Protein AF-A0A1B2DJE3-F1 (afdb_monomer_lite)

Organism: NCBI:txid1870819

Radius of gyration: 16.48 Å; chains: 1; bounding box: 41×46×36 Å

Secondary structure (DSSP, 8-state):
-----------TT------SSPPTT--HHHHHHHHHHHHHHHHHHHTT-PPPHHHHHHHHHHHHSPPSSHHHHHHHHHHHHHHHHHHHHHHHHHHT-HHHHHHHHHHHHHHHHHHHHHTT--

Foldseek 3Di:
DDDPPPPPPPDLQDQQDQDPDFFPFDDPVLLRLLSVLLRVLVNCVSVVHDDDPVNVVSNVVSLPPDDPGPLSVVLSVLVVVLVVLSNVLNVCVVVVVVVVNVVSNVVNVVSSVVNCVSSVND

Sequence (122 aa):
MLLISLVACTSENEKYIPARKTPNGFHKEFYTNTIEILNLIDAKMRVETAYTQEERKDILAYFIKPSESDEELLFKADFSSLDGIAQKYFEKLSENDKAEMERLKDMYDDSLEEVLKDLNLT

Structure (mmCIF, N/CA/C/O backbone):
data_AF-A0A1B2DJE3-F1
#
_entry.id   AF-A0A1B2DJE3-F1
#
loop_
_atom_site.group_PDB
_atom_site.id
_atom_site.type_symbol
_atom_site.label_atom_id
_atom_site.label_alt_id
_atom_site.label_comp_id
_atom_site.label_asym_id
_atom_site.label_entity_id
_atom_site.label_seq_id
_atom_site.pdbx_PDB_ins_code
_atom_site.Cartn_x
_atom_site.Cartn_y
_atom_site.Cartn_z
_atom_site.occupancy
_atom_site.B_iso_or_equiv
_atom_site.auth_seq_id
_atom_site.auth_comp_id
_atom_site.auth_asym_id
_atom_site.auth_atom_id
_atom_site.pdbx_PDB_model_num
ATOM 1 N N . MET A 1 1 ? -26.317 -40.360 6.331 1.00 37.88 1 MET A N 1
ATOM 2 C CA . MET A 1 1 ? -26.484 -38.921 6.056 1.00 37.88 1 MET A CA 1
ATOM 3 C C . MET A 1 1 ? -25.134 -38.271 6.321 1.00 37.88 1 MET A C 1
ATOM 5 O O . MET A 1 1 ? -24.765 -38.122 7.476 1.00 37.88 1 MET A O 1
ATOM 9 N N . LEU A 1 2 ? -24.331 -38.072 5.271 1.00 32.81 2 LEU A N 1
ATOM 10 C CA . LEU A 1 2 ? -23.000 -37.470 5.384 1.00 32.81 2 LEU A CA 1
ATOM 11 C C . LEU A 1 2 ? -23.171 -35.948 5.455 1.00 32.81 2 LEU A C 1
ATOM 13 O O . LEU A 1 2 ? -23.645 -35.339 4.499 1.00 32.81 2 LEU A O 1
ATOM 17 N N . LEU A 1 3 ? -22.803 -35.357 6.588 1.00 37.06 3 LEU A N 1
ATOM 18 C CA . LEU A 1 3 ? -22.595 -33.920 6.727 1.00 37.06 3 LEU A CA 1
ATOM 19 C C . LEU A 1 3 ? -21.243 -33.590 6.095 1.00 37.06 3 LEU A C 1
ATOM 21 O O . LEU A 1 3 ? -20.195 -33.867 6.674 1.00 37.06 3 LEU A O 1
ATOM 25 N N . ILE A 1 4 ? -21.270 -33.027 4.890 1.00 39.47 4 ILE A N 1
ATOM 26 C CA . ILE A 1 4 ? -20.114 -32.319 4.346 1.00 39.47 4 ILE A CA 1
ATOM 27 C C . ILE A 1 4 ? -20.102 -30.964 5.052 1.00 39.47 4 ILE A C 1
ATOM 29 O O . ILE A 1 4 ? -20.760 -30.021 4.619 1.00 39.47 4 ILE A O 1
ATOM 33 N N . SER A 1 5 ? -19.388 -30.883 6.174 1.00 38.03 5 SER A N 1
ATOM 34 C CA . SER A 1 5 ? -18.932 -29.598 6.693 1.00 38.03 5 SER A CA 1
ATOM 35 C C . SER A 1 5 ? -17.886 -29.069 5.718 1.00 38.03 5 SER A C 1
ATOM 37 O O . SER A 1 5 ? -16.703 -29.379 5.836 1.00 38.03 5 SER A O 1
ATOM 39 N N . LEU A 1 6 ? -18.333 -28.293 4.727 1.00 37.19 6 LEU A N 1
ATOM 40 C CA . LEU A 1 6 ? -17.480 -27.344 4.020 1.00 37.19 6 LEU A CA 1
ATOM 41 C C . LEU A 1 6 ? -17.101 -26.264 5.032 1.00 37.19 6 LEU A C 1
ATOM 43 O O . LEU A 1 6 ? -17.712 -25.203 5.118 1.00 37.19 6 LEU A O 1
ATOM 47 N N . VAL A 1 7 ? -16.100 -26.579 5.849 1.00 37.38 7 VAL A N 1
ATOM 48 C CA . VAL A 1 7 ? -15.285 -25.555 6.480 1.00 37.38 7 VAL A CA 1
ATOM 49 C C . VAL A 1 7 ? -14.557 -24.898 5.317 1.00 37.38 7 VAL A C 1
ATOM 51 O O . VAL A 1 7 ? -13.569 -25.425 4.809 1.00 37.38 7 VAL A O 1
ATOM 54 N N . ALA A 1 8 ? -15.106 -23.789 4.830 1.00 37.28 8 ALA A N 1
ATOM 55 C CA . ALA A 1 8 ? -14.313 -22.819 4.106 1.00 37.28 8 ALA A CA 1
ATOM 56 C C . ALA A 1 8 ? -13.247 -22.339 5.099 1.00 37.28 8 ALA A C 1
ATOM 58 O O . ALA A 1 8 ? -13.475 -21.425 5.883 1.00 37.28 8 ALA A O 1
ATOM 59 N N . CYS A 1 9 ? -12.106 -23.029 5.126 1.00 37.81 9 CYS A N 1
ATOM 60 C CA . CYS A 1 9 ? -10.866 -22.480 5.643 1.00 37.81 9 CYS A CA 1
ATOM 61 C C . CYS A 1 9 ? -10.480 -21.350 4.687 1.00 37.81 9 CYS A C 1
ATOM 63 O O . CYS A 1 9 ? -9.675 -21.551 3.783 1.00 37.81 9 CYS A O 1
ATOM 65 N N . THR A 1 10 ? -11.120 -20.191 4.818 1.00 39.06 10 THR A N 1
ATOM 66 C CA . THR A 1 10 ? -10.639 -18.959 4.200 1.00 39.06 10 THR A CA 1
ATOM 67 C C . THR A 1 10 ? -9.284 -18.678 4.834 1.00 39.06 10 THR A C 1
ATOM 69 O O . THR A 1 10 ? -9.181 -18.466 6.040 1.00 39.06 10 THR A O 1
ATOM 72 N N . SER A 1 11 ? -8.231 -18.834 4.044 1.00 41.47 11 SER A N 1
ATOM 73 C CA . SER A 1 11 ? -6.841 -18.812 4.475 1.00 41.47 11 SER A CA 1
ATOM 74 C C . SER A 1 11 ? -6.450 -17.438 5.014 1.00 41.47 11 SER A C 1
ATOM 76 O O . SER A 1 11 ? -6.173 -16.524 4.245 1.00 41.47 11 SER A O 1
ATOM 78 N N . GLU A 1 12 ? -6.325 -17.316 6.333 1.00 49.44 12 GLU A N 1
ATOM 79 C CA . GLU A 1 12 ? -5.846 -16.113 7.039 1.00 49.44 12 GLU A CA 1
ATOM 80 C C . GLU A 1 12 ? -4.391 -15.701 6.692 1.00 49.44 12 GLU A C 1
ATOM 82 O O . GLU A 1 12 ? -3.840 -14.799 7.311 1.00 49.44 12 GLU A O 1
ATOM 87 N N . ASN A 1 13 ? -3.733 -16.348 5.722 1.00 54.47 13 ASN A N 1
ATOM 88 C CA . ASN A 1 13 ? -2.305 -16.181 5.429 1.00 54.47 13 ASN A CA 1
ATOM 89 C C . ASN A 1 13 ? -1.959 -16.207 3.930 1.00 54.47 13 ASN A C 1
ATOM 91 O O . ASN A 1 13 ? -0.823 -16.529 3.571 1.00 54.47 13 ASN A O 1
ATOM 95 N N . GLU A 1 14 ? -2.899 -15.899 3.034 1.00 69.69 14 GLU A N 1
ATOM 96 C CA . GLU A 1 14 ? -2.535 -15.758 1.621 1.00 69.69 14 GLU A CA 1
ATOM 97 C C . GLU A 1 14 ? -1.681 -14.501 1.427 1.00 69.69 14 GLU A C 1
ATOM 99 O O . GLU A 1 14 ? -2.131 -13.361 1.572 1.00 69.69 14 GLU A O 1
ATOM 104 N N . LYS A 1 15 ? -0.395 -14.742 1.171 1.00 85.38 15 LYS A N 1
ATOM 105 C CA . LYS A 1 15 ? 0.555 -13.740 0.707 1.00 85.38 15 LYS A CA 1
ATOM 106 C C . LYS A 1 15 ? 0.529 -13.723 -0.812 1.00 85.38 15 LYS A C 1
ATOM 108 O O . LYS A 1 15 ? 0.560 -14.782 -1.440 1.00 85.38 15 LYS A O 1
ATOM 113 N N . TYR A 1 16 ? 0.561 -12.534 -1.391 1.00 91.38 16 TYR A N 1
ATOM 114 C CA . TYR A 1 16 ? 0.817 -12.349 -2.807 1.00 91.38 16 TYR A CA 1
ATOM 115 C C . TYR A 1 16 ? 2.208 -12.883 -3.157 1.00 91.38 16 TYR A C 1
ATOM 117 O O . TYR A 1 16 ? 3.186 -12.640 -2.443 1.00 91.38 16 TYR A O 1
ATOM 125 N N . ILE A 1 17 ? 2.294 -13.614 -4.264 1.00 88.00 17 ILE A N 1
ATOM 126 C CA . ILE A 1 17 ? 3.539 -14.175 -4.793 1.00 88.00 17 ILE A CA 1
ATOM 127 C C . ILE A 1 17 ? 3.811 -13.495 -6.137 1.00 88.00 17 ILE A C 1
ATOM 129 O O . ILE A 1 17 ? 2.874 -13.371 -6.924 1.00 88.00 17 ILE A O 1
ATOM 133 N N . PRO A 1 18 ? 5.062 -13.095 -6.443 1.00 85.38 18 PRO A N 1
ATOM 134 C CA . PRO A 1 18 ? 5.409 -12.528 -7.742 1.00 85.38 18 PRO A CA 1
ATOM 135 C C . PRO A 1 18 ? 4.875 -13.343 -8.918 1.00 85.38 18 PRO A C 1
ATOM 137 O O . PRO A 1 18 ? 5.109 -14.554 -9.013 1.00 85.38 18 PRO A O 1
ATOM 140 N N . ALA A 1 19 ? 4.183 -12.667 -9.837 1.00 83.56 19 ALA A N 1
ATOM 141 C CA . ALA A 1 19 ? 3.705 -13.283 -11.061 1.00 83.56 19 ALA A CA 1
ATOM 142 C C . ALA A 1 19 ? 4.886 -13.794 -11.896 1.00 83.56 19 ALA A C 1
ATOM 144 O O . ALA A 1 19 ? 6.007 -13.279 -11.843 1.00 83.56 19 ALA A O 1
ATOM 145 N N . ARG A 1 20 ? 4.631 -14.799 -12.742 1.00 80.06 20 ARG A N 1
ATOM 146 C CA . ARG A 1 20 ? 5.660 -15.336 -13.654 1.00 80.06 20 ARG A CA 1
ATOM 147 C C . ARG A 1 20 ? 6.183 -14.287 -14.636 1.00 80.06 20 ARG A C 1
ATOM 149 O O . ARG A 1 20 ? 7.305 -14.424 -15.118 1.00 80.06 20 ARG A O 1
ATOM 156 N N . LYS A 1 21 ? 5.363 -13.286 -14.961 1.00 86.69 21 LYS A N 1
ATOM 157 C CA . LYS A 1 21 ? 5.711 -12.187 -15.856 1.00 86.69 21 LYS A CA 1
ATOM 158 C C . LYS A 1 21 ? 5.650 -10.874 -15.082 1.00 86.69 21 LYS A C 1
ATOM 160 O O . LYS A 1 21 ? 4.576 -10.449 -14.674 1.00 86.69 21 LYS A O 1
ATOM 165 N N . THR A 1 22 ? 6.805 -10.240 -14.928 1.00 90.81 22 THR A N 1
ATOM 166 C CA . THR A 1 22 ? 6.915 -8.885 -14.385 1.00 90.81 22 THR A CA 1
ATOM 167 C C . THR A 1 22 ? 6.197 -7.888 -15.309 1.00 90.81 22 THR A C 1
ATOM 169 O O . THR A 1 22 ? 6.289 -8.049 -16.534 1.00 90.81 22 THR A O 1
ATOM 172 N N . PRO A 1 23 ? 5.475 -6.889 -14.764 1.00 92.88 23 PRO A N 1
ATOM 173 C CA . PRO A 1 23 ? 4.895 -5.808 -15.555 1.00 92.88 23 P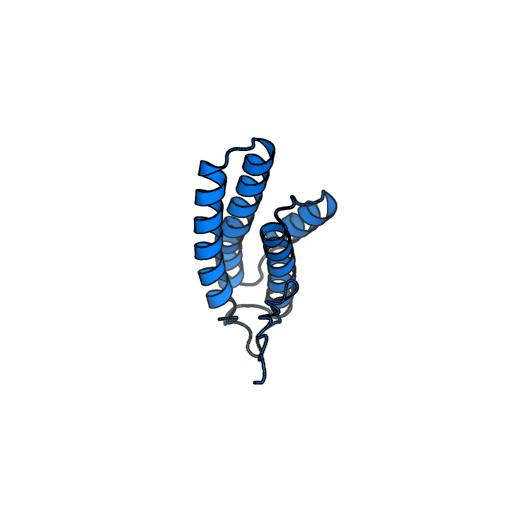RO A CA 1
ATOM 174 C C . PRO A 1 23 ? 5.934 -5.106 -16.440 1.00 92.88 23 PRO A C 1
ATOM 176 O O . PRO A 1 23 ? 7.123 -5.054 -16.121 1.00 92.88 23 PRO A O 1
ATOM 179 N N . ASN A 1 24 ? 5.492 -4.579 -17.581 1.00 92.94 24 ASN A N 1
ATOM 180 C CA . ASN A 1 24 ? 6.379 -3.828 -18.469 1.00 92.94 24 ASN A CA 1
ATOM 181 C C . ASN A 1 24 ? 6.886 -2.564 -17.756 1.00 92.94 24 ASN A C 1
ATOM 183 O O . ASN A 1 24 ? 6.121 -1.910 -17.058 1.00 92.94 24 ASN A O 1
ATOM 187 N N . GLY A 1 25 ? 8.163 -2.226 -17.946 1.00 92.88 25 GLY A N 1
ATOM 188 C CA . GLY A 1 25 ? 8.784 -1.062 -17.303 1.00 92.88 25 GLY A CA 1
ATOM 189 C C . GLY A 1 25 ? 9.234 -1.298 -15.858 1.00 92.88 25 GLY A C 1
ATOM 190 O O . GLY A 1 25 ? 9.921 -0.447 -15.308 1.00 92.88 25 GLY A O 1
ATOM 191 N N . PHE A 1 26 ? 8.924 -2.452 -15.253 1.00 96.31 26 PHE A N 1
ATOM 192 C CA . PHE A 1 26 ? 9.341 -2.774 -13.888 1.00 96.31 26 PHE A CA 1
ATOM 193 C C . PHE A 1 26 ? 10.622 -3.603 -13.901 1.00 96.31 26 PHE A C 1
ATOM 195 O O . PHE A 1 26 ? 10.707 -4.661 -14.538 1.00 96.31 26 PHE A O 1
ATOM 202 N N . HIS A 1 27 ? 11.605 -3.178 -13.121 1.00 95.56 27 HIS A N 1
ATOM 203 C CA . HIS A 1 27 ? 12.775 -3.978 -12.819 1.00 95.56 27 HIS A CA 1
ATOM 204 C C . HIS A 1 27 ? 12.407 -5.071 -11.814 1.00 95.56 27 HIS A C 1
ATOM 206 O O . HIS A 1 27 ? 11.559 -4.916 -10.932 1.00 95.56 27 HIS A O 1
ATOM 212 N N . LYS A 1 28 ? 13.074 -6.222 -11.930 1.00 93.19 28 LYS A N 1
ATOM 213 C CA . LYS A 1 28 ? 12.762 -7.401 -11.112 1.00 93.19 28 LYS A CA 1
ATOM 214 C C . LYS A 1 28 ? 12.902 -7.134 -9.609 1.00 93.19 28 LYS A C 1
ATOM 216 O O . LYS A 1 28 ? 12.089 -7.625 -8.827 1.00 93.19 28 LYS A O 1
ATOM 221 N N . GLU A 1 29 ? 13.935 -6.391 -9.213 1.00 93.62 29 GLU A N 1
ATOM 222 C CA . GLU A 1 29 ? 14.167 -6.042 -7.808 1.00 93.62 29 GLU A CA 1
ATOM 223 C C . GLU A 1 29 ? 13.052 -5.135 -7.280 1.00 93.62 29 GLU A C 1
ATOM 225 O O . GLU A 1 29 ? 12.465 -5.439 -6.244 1.00 93.62 29 GLU A O 1
ATOM 230 N N . PHE A 1 30 ? 12.698 -4.085 -8.028 1.00 95.56 30 PHE A N 1
ATOM 231 C CA . PHE A 1 30 ? 11.575 -3.211 -7.701 1.00 95.56 30 PHE A CA 1
ATOM 232 C C . PHE A 1 30 ? 10.282 -4.009 -7.521 1.00 95.56 30 PHE A C 1
ATOM 234 O O . PHE A 1 30 ? 9.623 -3.886 -6.491 1.00 95.56 30 PHE A O 1
ATOM 241 N N . TYR A 1 31 ? 9.947 -4.872 -8.484 1.00 95.31 31 TYR A N 1
ATOM 242 C CA . TYR A 1 31 ? 8.726 -5.677 -8.450 1.00 95.31 31 TYR A CA 1
ATOM 243 C C . TYR A 1 31 ? 8.680 -6.619 -7.241 1.00 95.31 31 TYR A C 1
ATOM 245 O O . TYR A 1 31 ? 7.659 -6.724 -6.567 1.00 95.31 31 TYR A O 1
ATOM 253 N N . THR A 1 32 ? 9.803 -7.269 -6.925 1.00 93.88 32 THR A N 1
ATOM 254 C CA . THR A 1 32 ? 9.890 -8.173 -5.768 1.00 93.88 32 THR A CA 1
ATOM 255 C C . THR A 1 32 ? 9.687 -7.404 -4.463 1.00 93.88 32 THR A C 1
ATOM 257 O O . THR A 1 32 ? 8.822 -7.770 -3.671 1.00 93.88 32 THR A O 1
ATOM 260 N N . ASN A 1 33 ? 10.403 -6.291 -4.283 1.00 95.56 33 ASN A N 1
ATOM 261 C CA . ASN A 1 33 ? 10.287 -5.455 -3.086 1.00 95.56 33 ASN A CA 1
ATOM 262 C C . ASN A 1 33 ? 8.882 -4.853 -2.947 1.00 95.56 33 ASN A C 1
ATOM 264 O O . ASN A 1 33 ? 8.348 -4.763 -1.848 1.00 95.56 33 ASN A O 1
ATOM 268 N N . THR A 1 34 ? 8.257 -4.473 -4.062 1.00 97.00 34 THR A N 1
ATOM 269 C CA . THR A 1 34 ? 6.879 -3.969 -4.077 1.00 97.00 34 THR A CA 1
ATOM 270 C C . THR A 1 34 ? 5.913 -4.990 -3.488 1.00 97.00 34 THR A C 1
ATOM 272 O O . THR A 1 34 ? 5.093 -4.650 -2.641 1.00 97.00 34 THR A O 1
ATOM 275 N N . ILE A 1 35 ? 6.033 -6.254 -3.896 1.00 96.44 35 ILE A N 1
ATOM 276 C CA . ILE A 1 35 ? 5.171 -7.333 -3.405 1.00 96.44 35 ILE A CA 1
ATOM 277 C C . ILE A 1 35 ? 5.427 -7.626 -1.926 1.00 96.44 35 ILE A C 1
ATOM 279 O O . ILE A 1 35 ? 4.493 -7.943 -1.190 1.00 96.44 35 ILE A O 1
ATOM 283 N N . GLU A 1 36 ? 6.669 -7.508 -1.461 1.00 95.75 36 GLU A N 1
ATOM 284 C CA . GLU A 1 36 ? 6.993 -7.630 -0.037 1.00 95.75 36 GLU A CA 1
ATOM 285 C C . GLU A 1 36 ? 6.316 -6.532 0.793 1.00 95.75 36 GLU A C 1
ATOM 287 O O . GLU A 1 36 ? 5.668 -6.837 1.797 1.00 95.75 36 GLU A O 1
ATOM 292 N N . ILE A 1 37 ? 6.387 -5.277 0.340 1.00 97.88 37 ILE A N 1
ATOM 293 C CA . ILE A 1 37 ? 5.722 -4.147 1.002 1.00 97.88 37 ILE A CA 1
ATOM 294 C C . ILE A 1 37 ? 4.199 -4.283 0.941 1.00 97.88 37 ILE A C 1
ATOM 296 O O . ILE A 1 37 ? 3.533 -4.097 1.956 1.00 97.88 37 ILE A O 1
ATOM 300 N N . LEU A 1 38 ? 3.639 -4.680 -0.203 1.00 97.50 38 LEU A N 1
ATOM 301 C CA . LEU A 1 38 ? 2.203 -4.925 -0.347 1.00 97.50 38 LEU A CA 1
ATOM 302 C C . LEU A 1 38 ? 1.716 -5.986 0.646 1.00 97.50 38 LEU A C 1
ATOM 304 O O . LEU A 1 38 ? 0.728 -5.775 1.343 1.00 97.50 38 LEU A O 1
ATOM 308 N N . ASN A 1 39 ? 2.438 -7.103 0.755 1.00 96.56 39 ASN A N 1
ATOM 309 C CA . ASN A 1 39 ? 2.118 -8.160 1.711 1.00 96.56 39 ASN A CA 1
ATOM 310 C C . ASN A 1 39 ? 2.159 -7.678 3.163 1.00 96.56 39 ASN A C 1
ATOM 312 O O . ASN A 1 39 ? 1.346 -8.126 3.970 1.00 96.56 39 ASN A O 1
ATOM 316 N N . LEU A 1 40 ? 3.106 -6.801 3.507 1.00 96.62 40 LEU A N 1
ATOM 317 C CA . LEU A 1 40 ? 3.185 -6.207 4.839 1.00 96.62 40 LEU A CA 1
ATOM 318 C C . LEU A 1 40 ? 1.959 -5.328 5.123 1.00 96.62 40 LEU A C 1
ATOM 320 O O . LEU A 1 40 ? 1.323 -5.505 6.160 1.00 96.62 40 LEU A O 1
ATOM 324 N N . ILE A 1 41 ? 1.609 -4.425 4.204 1.00 97.00 41 ILE A N 1
ATOM 325 C CA . ILE A 1 41 ? 0.458 -3.519 4.346 1.00 97.00 41 ILE A CA 1
ATOM 326 C C . ILE A 1 41 ? -0.845 -4.324 4.465 1.00 97.00 41 ILE A C 1
ATOM 328 O O . ILE A 1 41 ? -1.604 -4.138 5.416 1.00 97.00 41 ILE A O 1
ATOM 33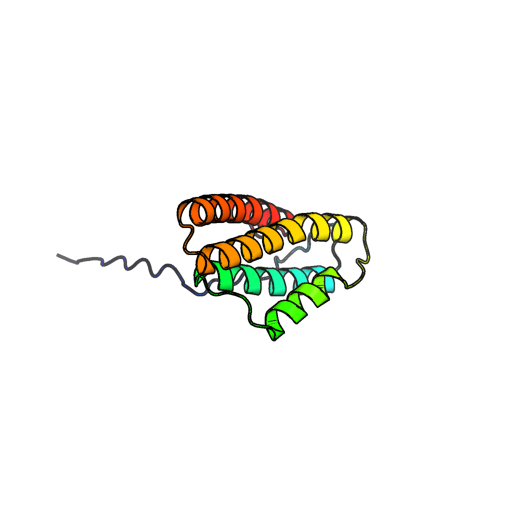2 N N . ASP A 1 42 ? -1.080 -5.265 3.550 1.00 96.06 42 ASP A N 1
ATOM 333 C CA . ASP A 1 42 ? -2.307 -6.070 3.515 1.00 96.06 42 ASP A CA 1
ATOM 334 C C . ASP A 1 42 ? -2.434 -7.000 4.729 1.00 96.06 42 ASP A C 1
ATOM 336 O O . ASP A 1 42 ? -3.502 -7.133 5.326 1.00 96.06 42 ASP A O 1
ATOM 340 N N . ALA A 1 43 ? -1.328 -7.595 5.192 1.00 95.19 43 ALA A N 1
ATOM 341 C CA . ALA A 1 43 ? -1.341 -8.353 6.440 1.00 95.19 43 ALA A CA 1
ATOM 342 C C . ALA A 1 43 ? -1.809 -7.494 7.624 1.00 95.19 43 ALA A C 1
ATOM 344 O O . ALA A 1 43 ? -2.606 -7.966 8.432 1.00 95.19 43 ALA A O 1
ATOM 345 N N . LYS A 1 44 ? -1.356 -6.238 7.711 1.00 95.88 44 LYS A N 1
ATOM 346 C CA . LYS A 1 44 ? -1.705 -5.310 8.798 1.00 95.88 44 LYS A CA 1
ATOM 347 C C . LYS A 1 44 ? -3.153 -4.855 8.734 1.00 95.88 44 LYS A C 1
ATOM 349 O O . LYS A 1 44 ? -3.802 -4.800 9.776 1.00 95.88 44 LYS A O 1
ATOM 354 N N . MET A 1 45 ? -3.660 -4.584 7.532 1.00 96.19 45 MET A N 1
ATOM 355 C CA . MET A 1 45 ? -5.067 -4.248 7.318 1.00 96.19 45 MET A CA 1
ATOM 356 C C . MET A 1 45 ? -5.991 -5.410 7.693 1.00 96.19 45 MET A C 1
ATOM 358 O O . MET A 1 45 ? -6.976 -5.192 8.390 1.00 96.19 45 MET A O 1
ATOM 362 N N . ARG A 1 46 ? -5.647 -6.652 7.326 1.00 92.88 46 ARG A N 1
ATOM 363 C CA . ARG A 1 46 ? -6.456 -7.844 7.649 1.00 92.88 46 ARG A CA 1
ATOM 364 C C . ARG A 1 46 ? -6.563 -8.139 9.143 1.00 92.88 46 ARG A C 1
ATOM 366 O O . ARG A 1 46 ? -7.618 -8.563 9.597 1.00 92.88 46 ARG A O 1
ATOM 373 N N . VAL A 1 47 ? -5.485 -7.933 9.902 1.00 93.88 47 VAL A N 1
ATOM 374 C CA . VAL A 1 47 ? -5.487 -8.129 11.367 1.00 93.88 47 VAL A CA 1
ATOM 375 C C . VAL A 1 47 ? -5.754 -6.836 12.142 1.00 93.88 47 VAL A C 1
ATOM 377 O O . VAL A 1 47 ? -5.568 -6.803 13.359 1.00 93.88 47 VAL A O 1
ATOM 380 N N . GLU A 1 48 ? -6.124 -5.763 11.438 1.00 95.06 48 GLU A N 1
ATOM 381 C CA . GLU A 1 48 ? -6.441 -4.441 11.984 1.00 95.06 48 GLU A CA 1
ATOM 382 C C . GLU A 1 48 ? -5.421 -3.941 13.021 1.00 95.06 48 GLU A C 1
ATOM 384 O O . GLU A 1 48 ? -5.764 -3.426 14.084 1.00 95.06 48 GLU A O 1
ATOM 38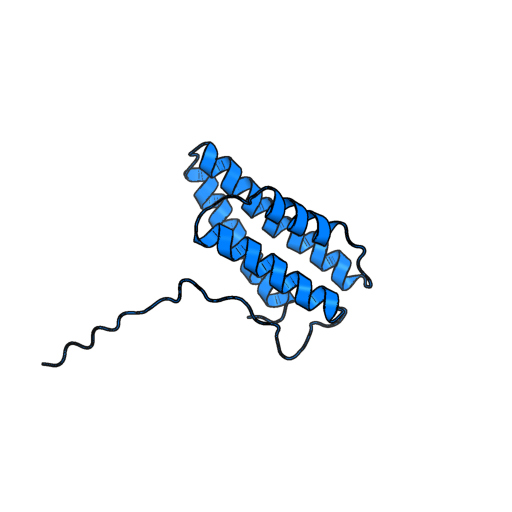9 N N . THR A 1 49 ? -4.131 -4.117 12.734 1.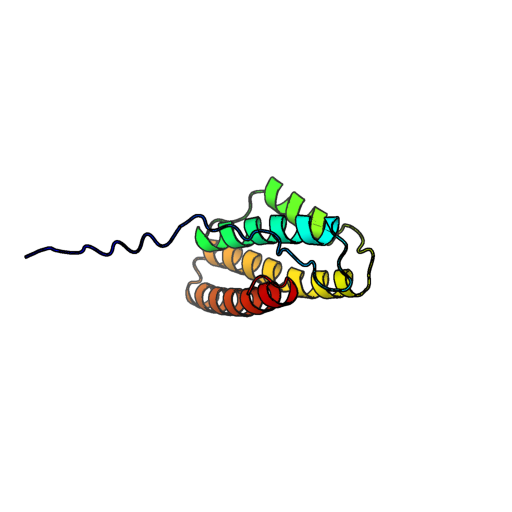00 94.62 49 THR A N 1
ATOM 390 C CA . THR A 1 49 ? -3.050 -3.740 13.652 1.00 94.62 49 THR A CA 1
ATOM 391 C C . THR A 1 49 ? -2.112 -2.751 12.982 1.00 94.62 49 THR A C 1
ATOM 393 O O . THR A 1 49 ? -1.557 -3.037 11.924 1.00 94.62 49 THR A O 1
ATOM 396 N N . ALA A 1 50 ? -1.883 -1.614 13.640 1.00 95.00 50 ALA A N 1
ATOM 397 C CA . ALA A 1 50 ? -0.975 -0.580 13.158 1.00 95.00 50 ALA A CA 1
ATOM 398 C C . ALA A 1 50 ? 0.463 -1.094 12.957 1.00 95.00 50 ALA A C 1
ATOM 400 O O . ALA A 1 50 ? 0.910 -2.056 13.593 1.00 95.00 50 ALA A O 1
ATOM 401 N N . TYR A 1 51 ? 1.215 -0.404 12.100 1.00 95.19 51 TYR A N 1
ATOM 402 C CA . TYR A 1 51 ? 2.633 -0.684 11.898 1.00 95.19 51 TYR A CA 1
ATOM 403 C C . TYR A 1 51 ? 3.435 -0.484 13.184 1.00 95.19 51 TYR A C 1
ATOM 405 O O . TYR A 1 51 ? 3.262 0.491 13.921 1.00 95.19 51 TYR A O 1
ATOM 413 N N . THR A 1 52 ? 4.391 -1.375 13.410 1.00 96.44 52 THR A N 1
ATOM 414 C CA . THR A 1 52 ? 5.498 -1.108 14.328 1.00 96.44 52 THR A CA 1
ATOM 415 C C . THR A 1 52 ? 6.412 -0.019 13.753 1.00 96.44 52 THR A C 1
ATOM 417 O O . THR A 1 52 ? 6.353 0.326 12.570 1.00 96.44 52 THR A O 1
ATOM 420 N N . GLN A 1 53 ? 7.299 0.536 14.584 1.00 95.19 53 GLN A N 1
ATOM 421 C CA . GLN A 1 53 ? 8.266 1.539 14.117 1.00 95.19 53 GLN A CA 1
ATOM 422 C C . GLN A 1 53 ? 9.232 0.988 13.060 1.00 95.19 53 GLN A C 1
ATOM 424 O O . GLN A 1 53 ? 9.618 1.724 12.154 1.00 95.19 53 GLN A O 1
ATOM 429 N N . GLU A 1 54 ? 9.621 -0.282 13.181 1.00 96.75 54 GLU A N 1
ATOM 430 C CA . GLU A 1 54 ? 10.526 -0.942 12.239 1.00 96.75 54 GLU A CA 1
ATOM 431 C C . GLU A 1 54 ? 9.843 -1.156 10.886 1.00 96.75 54 GLU A C 1
ATOM 433 O O . GLU A 1 54 ? 10.342 -0.679 9.873 1.00 96.75 54 GLU A O 1
ATOM 438 N N . GLU A 1 55 ? 8.625 -1.700 10.884 1.00 97.12 55 GLU A N 1
ATOM 439 C CA . GLU A 1 55 ? 7.821 -1.859 9.664 1.00 97.12 55 GLU A CA 1
ATOM 440 C C . GLU A 1 55 ? 7.560 -0.516 8.970 1.00 97.12 55 GLU A C 1
ATOM 442 O O . GLU A 1 55 ? 7.698 -0.400 7.754 1.00 97.12 55 GLU A O 1
ATOM 447 N N . ARG A 1 56 ? 7.254 0.543 9.735 1.00 95.94 56 ARG A N 1
ATOM 448 C CA . ARG A 1 56 ? 7.080 1.887 9.168 1.00 95.94 56 ARG A CA 1
ATOM 449 C C . ARG A 1 56 ? 8.362 2.393 8.509 1.00 95.94 56 ARG A C 1
ATOM 451 O O . ARG A 1 56 ? 8.301 3.055 7.475 1.00 95.94 56 ARG A O 1
ATOM 458 N N . LYS A 1 57 ? 9.524 2.112 9.102 1.00 96.44 57 LYS A N 1
ATOM 459 C CA . LYS A 1 57 ? 10.819 2.486 8.529 1.00 96.44 57 LYS A CA 1
ATOM 460 C C . LYS A 1 57 ? 11.071 1.745 7.216 1.00 96.44 57 LYS A C 1
ATOM 462 O O . LYS A 1 57 ? 11.552 2.377 6.281 1.00 96.44 57 LYS A O 1
ATOM 467 N N . ASP A 1 58 ? 10.714 0.468 7.137 1.00 95.62 58 ASP A N 1
ATOM 468 C CA . ASP A 1 58 ? 10.876 -0.343 5.927 1.00 95.62 58 ASP A CA 1
ATOM 469 C C . ASP A 1 58 ? 9.970 0.145 4.787 1.00 95.62 58 ASP A C 1
ATOM 471 O O . ASP A 1 58 ? 10.439 0.344 3.664 1.00 95.62 58 ASP A O 1
ATOM 475 N N . ILE A 1 59 ? 8.702 0.453 5.089 1.00 96.88 59 ILE A N 1
ATOM 476 C CA . ILE A 1 59 ? 7.756 1.044 4.127 1.00 96.88 59 ILE A CA 1
ATOM 477 C C . ILE A 1 59 ? 8.285 2.389 3.608 1.00 96.88 59 ILE A C 1
ATOM 479 O O . ILE A 1 59 ? 8.351 2.623 2.401 1.00 96.88 59 ILE A O 1
ATOM 483 N N . LEU A 1 60 ? 8.735 3.272 4.505 1.00 96.00 60 LEU A N 1
ATOM 484 C CA . LEU A 1 60 ? 9.313 4.558 4.109 1.00 96.00 60 LEU A CA 1
ATOM 485 C C . LEU A 1 60 ? 10.582 4.376 3.268 1.00 96.00 60 LEU A C 1
ATOM 487 O O . LEU A 1 60 ? 10.755 5.075 2.270 1.00 96.00 60 LEU A O 1
ATOM 491 N N . ALA A 1 61 ? 11.454 3.433 3.636 1.00 95.69 61 ALA A N 1
ATOM 492 C CA . ALA A 1 61 ? 12.674 3.130 2.893 1.00 95.69 61 ALA A CA 1
ATOM 493 C C . ALA A 1 61 ? 12.376 2.702 1.445 1.00 95.69 61 ALA A C 1
ATOM 495 O O . ALA A 1 61 ? 13.087 3.109 0.522 1.00 95.69 61 ALA A O 1
ATOM 496 N N . TYR A 1 62 ? 11.301 1.939 1.233 1.00 96.81 62 TYR A N 1
ATOM 497 C CA . TYR A 1 62 ? 10.835 1.572 -0.101 1.00 96.81 62 TYR A CA 1
ATOM 498 C C . TYR A 1 62 ? 10.443 2.803 -0.939 1.00 96.81 62 TYR A C 1
ATOM 500 O O . TYR A 1 62 ? 10.914 2.949 -2.074 1.00 96.81 62 TYR A O 1
ATOM 508 N N . PHE A 1 63 ? 9.641 3.721 -0.386 1.00 95.88 63 PHE A N 1
ATOM 509 C CA . PHE A 1 63 ? 9.158 4.892 -1.128 1.00 95.88 63 PHE A CA 1
ATOM 510 C C . PHE A 1 63 ? 10.249 5.934 -1.414 1.00 95.88 63 PHE A C 1
ATOM 512 O O . PHE A 1 63 ? 10.205 6.571 -2.463 1.00 95.88 63 PHE A O 1
ATOM 519 N N . ILE A 1 64 ? 11.256 6.087 -0.544 1.00 94.38 64 ILE A N 1
ATOM 520 C CA . ILE A 1 64 ? 12.362 7.040 -0.776 1.00 94.38 64 ILE A CA 1
ATOM 521 C C . ILE A 1 64 ? 13.423 6.521 -1.750 1.00 94.38 64 ILE A C 1
ATOM 523 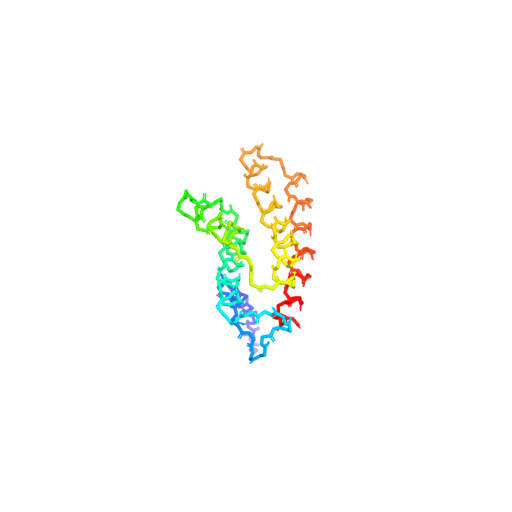O O . ILE A 1 64 ? 14.198 7.316 -2.286 1.00 94.38 64 ILE A O 1
ATOM 527 N N . LYS A 1 65 ? 13.522 5.197 -1.944 1.00 93.88 65 LYS A N 1
ATOM 528 C CA . LYS A 1 65 ? 14.499 4.625 -2.876 1.00 93.88 65 LYS A CA 1
ATOM 529 C C . LYS A 1 65 ? 14.185 5.148 -4.287 1.00 93.88 65 LYS A C 1
ATOM 531 O O . LYS A 1 65 ? 13.022 5.085 -4.686 1.00 93.88 65 LYS A O 1
ATOM 536 N N . PRO A 1 66 ? 15.171 5.642 -5.053 1.00 92.56 66 PRO A N 1
ATOM 537 C CA . PRO A 1 66 ? 14.929 6.078 -6.424 1.00 92.56 66 PRO A CA 1
ATOM 538 C C . PRO A 1 66 ? 14.311 4.960 -7.268 1.00 92.56 66 PRO A C 1
ATOM 540 O O . PRO A 1 66 ? 14.660 3.791 -7.093 1.00 92.56 66 PRO A O 1
ATOM 543 N N . SER A 1 67 ? 13.390 5.331 -8.153 1.00 95.06 67 SER A N 1
ATOM 544 C CA . SER A 1 67 ? 12.916 4.454 -9.226 1.00 95.06 67 SER A CA 1
ATOM 545 C C . SER A 1 67 ? 13.911 4.467 -10.383 1.00 95.06 67 SER A C 1
ATOM 547 O O . SER A 1 67 ? 14.599 5.467 -10.603 1.00 95.06 67 SER A O 1
ATOM 549 N N . GLU A 1 68 ? 13.982 3.364 -11.120 1.00 95.44 68 GLU A N 1
ATOM 550 C CA . GLU A 1 68 ? 14.863 3.209 -12.281 1.00 95.44 68 GLU A CA 1
ATOM 551 C C . GLU A 1 68 ? 14.118 3.412 -13.612 1.00 95.44 68 GLU A C 1
ATOM 553 O O . GLU A 1 68 ? 14.755 3.538 -14.659 1.00 95.44 68 GLU A O 1
ATOM 558 N N . SER A 1 69 ? 12.784 3.493 -13.583 1.00 96.69 69 SER A N 1
ATOM 559 C CA . SER A 1 69 ? 11.937 3.833 -14.732 1.00 96.69 69 SER A CA 1
ATOM 560 C C . SER A 1 69 ? 10.806 4.800 -14.367 1.00 96.69 69 SER A C 1
ATOM 562 O O . SER A 1 69 ? 10.463 4.982 -13.192 1.00 96.69 69 SER A O 1
ATOM 564 N N . ASP A 1 70 ? 10.208 5.409 -15.393 1.00 96.94 70 ASP A N 1
ATOM 565 C CA . ASP A 1 70 ? 9.032 6.267 -15.238 1.00 96.94 70 ASP A CA 1
ATOM 566 C C . ASP A 1 70 ? 7.817 5.449 -14.775 1.00 96.94 70 ASP A C 1
ATOM 568 O O . ASP A 1 70 ? 7.059 5.907 -13.922 1.00 96.94 70 ASP A O 1
ATOM 572 N N . GLU A 1 71 ? 7.658 4.215 -15.267 1.00 97.44 71 GLU A N 1
ATOM 573 C CA . GLU A 1 71 ? 6.588 3.309 -14.840 1.00 97.44 71 GLU A CA 1
ATOM 574 C C . GLU A 1 71 ? 6.677 2.984 -13.344 1.00 97.44 71 GLU A C 1
ATOM 576 O O . GLU A 1 71 ? 5.672 3.017 -12.639 1.00 97.44 71 GLU A O 1
ATOM 581 N N . GLU A 1 72 ? 7.880 2.732 -12.830 1.00 97.62 72 GLU A N 1
ATOM 582 C CA . GLU A 1 72 ? 8.108 2.501 -11.402 1.00 97.62 72 GLU A CA 1
ATOM 583 C C . GLU A 1 72 ? 7.833 3.741 -10.550 1.00 97.62 72 GLU A C 1
ATOM 585 O O . GLU A 1 72 ? 7.370 3.636 -9.413 1.00 97.62 72 GLU A O 1
ATOM 590 N N . LEU A 1 73 ? 8.158 4.930 -11.064 1.00 96.81 73 LEU A N 1
ATOM 591 C CA . LEU A 1 73 ? 7.883 6.190 -10.379 1.00 96.81 73 LEU A CA 1
ATOM 592 C C . LEU A 1 73 ? 6.377 6.456 -10.291 1.00 96.81 73 LEU A C 1
ATOM 594 O O . LEU A 1 73 ? 5.885 6.791 -9.213 1.00 96.81 73 LEU A O 1
ATOM 598 N N . LEU A 1 74 ? 5.660 6.284 -11.405 1.00 95.81 74 LEU A N 1
ATOM 599 C CA . LEU A 1 74 ? 4.205 6.420 -11.462 1.00 95.81 74 LEU A CA 1
ATOM 600 C C . LEU A 1 74 ? 3.537 5.413 -10.525 1.00 95.81 74 LEU A C 1
ATOM 602 O O . LEU A 1 74 ? 2.771 5.811 -9.651 1.00 95.81 74 LEU A O 1
ATOM 606 N N . PHE A 1 75 ? 3.942 4.144 -10.602 1.00 97.25 75 PHE A N 1
ATOM 607 C CA . PHE A 1 75 ? 3.430 3.117 -9.706 1.00 97.25 75 PHE A CA 1
ATOM 608 C C . PHE A 1 75 ? 3.697 3.449 -8.233 1.00 97.25 75 PHE A C 1
ATOM 610 O O . PHE A 1 75 ? 2.815 3.280 -7.400 1.00 97.25 75 PHE A O 1
ATOM 617 N N . LYS A 1 76 ? 4.886 3.954 -7.869 1.00 96.75 76 LYS A N 1
ATOM 618 C CA . LYS A 1 76 ? 5.155 4.372 -6.481 1.00 96.75 76 LYS A CA 1
ATOM 619 C C . LYS A 1 76 ? 4.223 5.480 -6.010 1.00 96.75 76 LYS A C 1
ATOM 621 O O . LYS A 1 76 ? 3.851 5.470 -4.838 1.00 96.75 76 LYS A O 1
ATOM 626 N N . ALA A 1 77 ? 3.869 6.425 -6.878 1.00 93.81 77 ALA A N 1
ATOM 627 C CA . ALA A 1 77 ? 2.925 7.478 -6.529 1.00 93.81 77 ALA A CA 1
ATOM 628 C C . ALA A 1 77 ? 1.534 6.893 -6.238 1.00 93.81 77 ALA A C 1
ATOM 630 O O . ALA A 1 77 ? 0.971 7.171 -5.176 1.00 93.81 77 ALA A O 1
ATOM 631 N N . ASP A 1 78 ? 1.035 6.011 -7.102 1.00 92.81 78 ASP A N 1
ATOM 632 C CA . ASP A 1 78 ? -0.268 5.363 -6.920 1.00 92.81 78 ASP A CA 1
ATOM 633 C C . ASP A 1 78 ? -0.266 4.450 -5.685 1.00 92.81 78 ASP A C 1
ATOM 635 O O . ASP A 1 78 ? -1.106 4.579 -4.792 1.00 92.81 78 ASP A O 1
ATOM 639 N N . PHE A 1 79 ? 0.767 3.621 -5.539 1.00 97.50 79 PHE A N 1
ATOM 640 C CA . PHE A 1 79 ? 0.940 2.717 -4.405 1.00 97.50 79 PHE A CA 1
ATOM 641 C C . PHE A 1 79 ? 1.108 3.451 -3.063 1.00 97.50 79 PHE A C 1
ATOM 643 O O . PHE A 1 79 ? 0.702 2.939 -2.020 1.00 97.50 79 PHE A O 1
ATOM 650 N N . SER A 1 80 ? 1.641 4.680 -3.062 1.00 96.75 80 SER A N 1
ATOM 651 C CA . SER A 1 80 ? 1.700 5.506 -1.846 1.00 96.75 80 SER A CA 1
ATOM 652 C C . SER A 1 80 ? 0.314 5.911 -1.337 1.00 96.75 80 SER A C 1
ATOM 654 O O . SER A 1 80 ? 0.138 6.124 -0.136 1.00 96.75 80 SER A O 1
ATOM 656 N N . SER A 1 81 ? -0.689 5.961 -2.221 1.00 95.75 81 SER A N 1
ATOM 657 C CA . SER A 1 81 ? -2.073 6.233 -1.831 1.00 95.75 81 SER A CA 1
ATOM 658 C C . SER A 1 81 ? -2.663 5.072 -1.033 1.00 95.75 81 SER A C 1
ATOM 660 O O . SER A 1 81 ? -3.294 5.322 -0.007 1.00 95.75 81 SER A O 1
ATOM 662 N N . LEU A 1 82 ? -2.390 3.824 -1.436 1.00 97.38 82 LEU A N 1
ATOM 663 C CA . LEU A 1 82 ? -2.796 2.619 -0.701 1.00 97.38 82 LEU A CA 1
ATOM 664 C C . LEU A 1 82 ? -2.255 2.640 0.739 1.00 97.38 82 LEU A C 1
ATOM 666 O O . LEU A 1 82 ? -3.020 2.500 1.695 1.00 97.38 82 LEU A O 1
ATOM 670 N N . ASP A 1 83 ? -0.946 2.867 0.905 1.00 97.81 83 ASP A N 1
ATOM 671 C CA . ASP A 1 83 ? -0.328 2.972 2.235 1.00 97.81 83 ASP A CA 1
ATOM 672 C C . ASP A 1 83 ? -0.897 4.156 3.031 1.00 97.81 83 ASP A C 1
ATOM 674 O O . ASP A 1 83 ? -1.205 4.028 4.214 1.00 97.81 83 ASP A O 1
ATOM 678 N N . GLY A 1 84 ? -1.112 5.303 2.383 1.00 97.81 84 GLY A N 1
ATOM 679 C CA . GLY A 1 84 ? -1.716 6.472 3.020 1.00 97.81 84 GLY A CA 1
ATOM 680 C C . GLY A 1 84 ? -3.133 6.214 3.547 1.00 97.81 84 GLY A C 1
ATOM 681 O O . GLY A 1 84 ? -3.487 6.716 4.617 1.00 97.81 84 GLY A O 1
ATOM 682 N N . ILE A 1 85 ? -3.941 5.422 2.835 1.00 98.25 85 ILE A N 1
ATOM 683 C CA . ILE A 1 85 ? -5.271 4.995 3.294 1.00 98.25 85 ILE A CA 1
ATOM 684 C C . ILE A 1 85 ? -5.136 4.073 4.512 1.00 98.25 85 ILE A C 1
ATOM 686 O O . ILE A 1 85 ? -5.795 4.316 5.523 1.00 98.25 85 ILE A O 1
ATOM 690 N N . ALA A 1 86 ? -4.243 3.079 4.457 1.00 97.81 86 ALA A N 1
ATOM 691 C CA . ALA A 1 86 ? -3.998 2.165 5.573 1.00 97.81 86 ALA A CA 1
ATOM 692 C C . ALA A 1 86 ? -3.517 2.906 6.837 1.00 97.81 86 ALA A C 1
ATOM 694 O O . ALA A 1 86 ? -4.031 2.682 7.933 1.00 97.81 86 ALA A O 1
ATOM 695 N N . GLN A 1 87 ? -2.591 3.861 6.700 1.00 97.12 87 GLN A N 1
ATOM 696 C CA . GLN A 1 87 ? -2.133 4.687 7.824 1.00 97.12 87 GLN A CA 1
ATOM 697 C C . GLN A 1 87 ? -3.287 5.470 8.463 1.00 97.12 87 GLN A C 1
ATOM 699 O O . GLN A 1 87 ? -3.449 5.430 9.684 1.00 97.12 87 GLN A O 1
ATOM 704 N N . LYS A 1 88 ? -4.133 6.117 7.650 1.00 98.06 88 LYS A N 1
ATOM 705 C CA . LYS A 1 88 ? -5.322 6.828 8.144 1.00 98.06 88 LYS A CA 1
ATOM 706 C C . LYS A 1 88 ? -6.316 5.890 8.821 1.00 98.06 88 LYS A C 1
ATOM 708 O O . LYS A 1 88 ? -6.906 6.272 9.827 1.00 98.06 88 LYS A O 1
ATOM 713 N N . TYR A 1 89 ? -6.491 4.670 8.309 1.00 98.44 89 TYR A N 1
ATOM 714 C CA . TYR A 1 89 ? -7.351 3.670 8.942 1.00 98.44 89 TYR A CA 1
ATOM 715 C C . TYR A 1 89 ? -6.891 3.395 10.378 1.00 98.44 89 TYR A C 1
ATOM 717 O O . TYR A 1 89 ? -7.698 3.445 11.305 1.00 98.44 89 TYR A O 1
ATOM 725 N N . PHE A 1 90 ? -5.588 3.194 10.596 1.00 97.19 90 PHE A N 1
ATOM 726 C CA . PHE A 1 90 ? -5.048 2.933 11.933 1.00 97.19 90 PHE A CA 1
ATOM 727 C C . PHE A 1 90 ? -5.095 4.151 12.866 1.00 97.19 90 PHE A C 1
ATOM 729 O O . PHE A 1 90 ? -5.301 3.985 14.071 1.00 97.19 90 PHE A O 1
ATOM 736 N N . GLU A 1 91 ? -4.959 5.370 12.338 1.00 96.81 91 GLU A N 1
ATOM 737 C CA . GLU A 1 91 ? -5.219 6.593 13.110 1.00 96.81 91 GLU A CA 1
ATOM 738 C C . GLU A 1 91 ? -6.669 6.598 13.623 1.00 96.81 91 GLU A C 1
ATOM 740 O O . GLU A 1 91 ? -6.907 6.760 14.822 1.00 96.81 91 GLU A O 1
ATOM 745 N N . LYS A 1 92 ? -7.635 6.304 12.743 1.00 97.69 92 LYS A N 1
ATOM 746 C CA . LYS A 1 92 ? -9.068 6.265 13.077 1.00 97.69 92 LYS A CA 1
ATOM 747 C C . LYS A 1 92 ? -9.450 5.109 13.990 1.00 97.69 92 LYS A C 1
ATOM 749 O O . LYS A 1 92 ? -10.297 5.291 14.862 1.00 97.69 92 LYS A O 1
ATOM 754 N N . LEU A 1 93 ? -8.771 3.969 13.873 1.00 94.62 93 LEU A N 1
ATOM 755 C CA . LEU A 1 93 ? -8.886 2.856 14.813 1.00 94.62 93 LEU A CA 1
ATOM 756 C C . LEU A 1 93 ? -8.521 3.294 16.239 1.00 94.62 93 LEU A C 1
ATOM 758 O O . LEU A 1 93 ? -9.241 2.971 17.183 1.00 94.62 93 LEU A O 1
ATOM 762 N N . SER A 1 94 ? -7.449 4.078 16.402 1.00 93.12 94 SER A N 1
ATOM 763 C CA . SER A 1 94 ? -7.043 4.605 17.715 1.00 93.12 94 SER A CA 1
ATOM 764 C C . SER A 1 94 ? -8.019 5.645 18.283 1.00 93.12 94 SER A C 1
ATOM 766 O O . SER A 1 94 ? -8.192 5.740 19.498 1.00 93.12 94 SER A O 1
ATOM 768 N N . GLU A 1 95 ? -8.698 6.382 17.401 1.00 95.88 95 GLU A N 1
ATOM 769 C CA . GLU A 1 95 ? -9.752 7.348 17.734 1.00 95.88 95 GLU A CA 1
ATOM 770 C C . GLU A 1 95 ? -11.132 6.683 17.923 1.00 95.88 95 GLU A C 1
ATOM 772 O O . GLU A 1 95 ? -12.066 7.329 18.401 1.00 95.88 95 GLU A O 1
ATOM 777 N N . ASN A 1 96 ? -11.259 5.390 17.590 1.00 95.50 96 ASN A N 1
ATOM 778 C CA . ASN A 1 96 ? -12.504 4.616 17.570 1.00 95.50 96 ASN A CA 1
ATOM 779 C C . ASN A 1 96 ? -13.605 5.248 16.683 1.00 95.50 96 ASN A C 1
ATOM 781 O O . ASN A 1 96 ? -14.799 5.178 16.996 1.00 95.50 96 ASN A O 1
ATOM 785 N N . ASP A 1 97 ? -13.209 5.852 15.559 1.00 97.56 97 ASP A N 1
ATOM 786 C CA . ASP A 1 97 ? -14.119 6.432 14.564 1.00 97.56 97 ASP A CA 1
ATOM 787 C C . ASP A 1 97 ? -14.561 5.378 13.538 1.00 97.56 97 ASP A C 1
ATOM 789 O O . ASP A 1 97 ? -14.018 5.257 12.440 1.00 97.56 97 ASP A O 1
ATOM 793 N N . LYS A 1 98 ? -15.567 4.584 13.915 1.00 96.31 98 LYS A N 1
ATOM 794 C CA . LYS A 1 98 ? -16.024 3.435 13.117 1.00 96.31 98 LYS A CA 1
ATOM 795 C C . LYS A 1 98 ? -16.555 3.803 11.731 1.00 96.31 98 LYS A C 1
ATOM 797 O O . LYS A 1 98 ? -16.373 3.027 10.802 1.00 96.31 98 LYS A O 1
ATOM 802 N N . ALA A 1 99 ? -17.216 4.954 11.599 1.00 97.62 99 ALA A N 1
ATOM 803 C CA . ALA A 1 99 ? -17.803 5.370 10.327 1.00 97.62 99 ALA A CA 1
ATOM 804 C C . ALA A 1 99 ? -16.710 5.722 9.311 1.00 97.62 99 ALA A C 1
ATOM 806 O O . ALA A 1 99 ? -16.777 5.324 8.150 1.00 97.62 99 ALA A O 1
ATOM 807 N N . GLU A 1 100 ? -15.676 6.431 9.761 1.00 97.94 100 GLU A N 1
ATOM 808 C CA . GLU A 1 100 ? -14.538 6.752 8.907 1.00 97.94 100 GLU A CA 1
ATOM 809 C C . GLU A 1 100 ? -13.671 5.519 8.619 1.00 97.94 100 GLU A C 1
ATOM 811 O O . GLU A 1 100 ? -13.172 5.376 7.506 1.00 97.94 100 GLU A O 1
ATOM 816 N N . MET A 1 101 ? -13.527 4.597 9.578 1.00 97.94 101 MET A N 1
ATOM 817 C CA . MET A 1 101 ? -12.833 3.323 9.356 1.00 97.94 101 MET A CA 1
ATOM 818 C C . MET A 1 101 ? -13.478 2.484 8.248 1.00 97.94 101 MET A C 1
ATOM 820 O O . MET A 1 101 ? -12.758 1.983 7.391 1.00 97.94 101 MET A O 1
ATOM 824 N N . GLU A 1 102 ? -14.808 2.348 8.241 1.00 98.00 102 GLU A N 1
ATOM 825 C CA . GLU A 1 102 ? -15.541 1.621 7.191 1.00 98.00 102 GLU A CA 1
ATOM 826 C C . GLU A 1 102 ? -15.295 2.263 5.819 1.00 98.00 102 GLU A C 1
ATOM 828 O O . GLU A 1 102 ? -14.855 1.596 4.886 1.00 98.00 102 GLU A O 1
ATOM 833 N N . ARG A 1 103 ? -15.417 3.594 5.735 1.00 98.44 103 ARG A N 1
ATOM 834 C CA . ARG A 1 103 ? -15.127 4.353 4.510 1.00 98.44 103 ARG A CA 1
ATOM 835 C C . ARG A 1 103 ? -13.688 4.158 4.015 1.00 98.44 103 ARG A C 1
ATOM 837 O O . ARG A 1 103 ? -13.453 4.063 2.813 1.00 98.44 103 ARG A O 1
ATOM 844 N N . LEU A 1 104 ? -12.712 4.153 4.924 1.00 98.50 104 LEU A N 1
ATOM 845 C CA . LEU A 1 104 ? -11.301 3.941 4.590 1.00 98.50 104 LEU A CA 1
ATOM 846 C C . LEU A 1 104 ? -11.020 2.492 4.184 1.00 98.50 104 LEU A C 1
ATOM 848 O O . LEU A 1 104 ? -10.158 2.278 3.336 1.00 98.50 104 LEU A O 1
ATOM 852 N N . LYS A 1 105 ? -11.738 1.515 4.750 1.00 98.06 105 LYS A N 1
ATOM 853 C CA . LYS A 1 105 ? -11.626 0.109 4.353 1.00 98.06 105 LYS A CA 1
ATOM 854 C C . LYS A 1 105 ? -12.120 -0.103 2.924 1.00 98.06 105 LYS A C 1
ATOM 856 O O . LYS A 1 105 ? -11.400 -0.722 2.150 1.00 98.06 105 LYS A O 1
ATOM 861 N N . ASP A 1 106 ? -13.261 0.481 2.564 1.00 98.19 106 ASP A N 1
ATOM 862 C CA . ASP A 1 106 ? -13.784 0.419 1.193 1.00 98.19 106 ASP A CA 1
ATOM 863 C C . ASP A 1 106 ? -12.796 1.047 0.197 1.00 98.19 106 ASP A C 1
ATOM 865 O O . ASP A 1 106 ? -12.421 0.432 -0.797 1.00 98.19 106 ASP A O 1
ATOM 869 N N . MET A 1 107 ? -12.275 2.242 0.511 1.00 98.25 107 MET A N 1
ATOM 870 C CA . MET A 1 107 ? -11.249 2.888 -0.319 1.00 98.25 107 MET A CA 1
ATOM 871 C C . MET A 1 107 ? -9.961 2.067 -0.436 1.00 98.25 107 MET A C 1
ATOM 873 O O . MET A 1 107 ? -9.289 2.116 -1.467 1.00 98.25 107 MET A O 1
ATOM 877 N N . TYR A 1 108 ? -9.571 1.381 0.640 1.00 98.12 108 TYR A N 1
ATOM 878 C CA . TYR A 1 108 ? -8.400 0.515 0.638 1.00 98.12 108 TYR A CA 1
ATOM 879 C C . TYR A 1 108 ? -8.613 -0.672 -0.298 1.00 98.12 108 TYR A C 1
ATOM 881 O O . TYR A 1 108 ? -7.719 -0.968 -1.082 1.00 98.12 108 TYR A O 1
ATOM 889 N N . ASP A 1 109 ? -9.783 -1.310 -0.247 1.00 97.06 109 ASP A N 1
ATOM 890 C CA . ASP A 1 109 ? -10.104 -2.473 -1.076 1.00 97.06 109 ASP A CA 1
ATOM 891 C C . ASP A 1 109 ? -10.163 -2.105 -2.567 1.00 97.06 109 ASP A C 1
ATOM 893 O O . ASP A 1 109 ? -9.546 -2.792 -3.383 1.00 97.06 109 ASP A O 1
ATOM 897 N N . ASP A 1 110 ? -10.773 -0.964 -2.909 1.00 97.06 110 ASP A N 1
ATOM 898 C CA . ASP A 1 110 ? -10.765 -0.424 -4.277 1.00 97.06 110 ASP A CA 1
ATOM 899 C C . ASP A 1 110 ? -9.331 -0.138 -4.764 1.00 97.06 110 ASP A C 1
ATOM 901 O O . ASP A 1 110 ? -8.933 -0.502 -5.873 1.00 97.06 110 ASP A O 1
ATOM 905 N N . SER A 1 111 ? -8.516 0.509 -3.923 1.00 97.12 111 SER A N 1
ATOM 906 C CA . SER A 1 111 ? -7.123 0.819 -4.262 1.00 97.12 111 SER A CA 1
ATOM 907 C C . SER A 1 111 ? -6.256 -0.437 -4.358 1.00 97.12 111 SER A C 1
ATOM 909 O O . SER A 1 111 ? -5.300 -0.454 -5.136 1.00 97.12 111 SER A O 1
ATOM 911 N N . LEU A 1 112 ? -6.546 -1.467 -3.561 1.00 97.00 112 LEU A N 1
ATOM 912 C CA . LEU A 1 112 ? -5.839 -2.740 -3.578 1.00 97.00 112 LEU A CA 1
ATOM 913 C C . LEU A 1 112 ? -6.103 -3.476 -4.892 1.00 97.00 112 LEU A C 1
ATOM 915 O O . LEU A 1 112 ? -5.157 -3.988 -5.484 1.00 97.00 112 LEU A O 1
ATOM 919 N N . GLU A 1 113 ? -7.345 -3.490 -5.378 1.00 96.12 113 GLU A N 1
ATOM 920 C CA . GLU A 1 113 ? -7.695 -4.124 -6.655 1.00 96.12 113 GLU A CA 1
ATOM 921 C C . GLU A 1 113 ? -6.881 -3.547 -7.825 1.00 96.12 113 GLU A C 1
ATOM 923 O O . GLU A 1 113 ? -6.292 -4.304 -8.604 1.00 96.12 113 GLU A O 1
ATOM 928 N N . GLU A 1 114 ? -6.775 -2.218 -7.915 1.00 95.81 114 GLU A N 1
ATOM 929 C CA . GLU A 1 114 ? -5.993 -1.562 -8.971 1.00 95.81 114 GLU A CA 1
ATOM 930 C C . GLU A 1 114 ? -4.487 -1.838 -8.833 1.00 95.81 114 GLU A C 1
ATOM 932 O O . GLU A 1 114 ? -3.833 -2.194 -9.813 1.00 95.81 114 GLU A O 1
ATOM 937 N N . VAL A 1 115 ? -3.939 -1.794 -7.611 1.00 96.62 115 VAL A N 1
ATOM 938 C CA . VAL A 1 115 ? -2.530 -2.151 -7.359 1.00 96.62 115 VAL A CA 1
ATOM 939 C C . VAL A 1 115 ? -2.237 -3.593 -7.779 1.00 96.62 115 VAL A C 1
ATOM 941 O O . VAL A 1 115 ? -1.203 -3.868 -8.392 1.00 96.62 115 V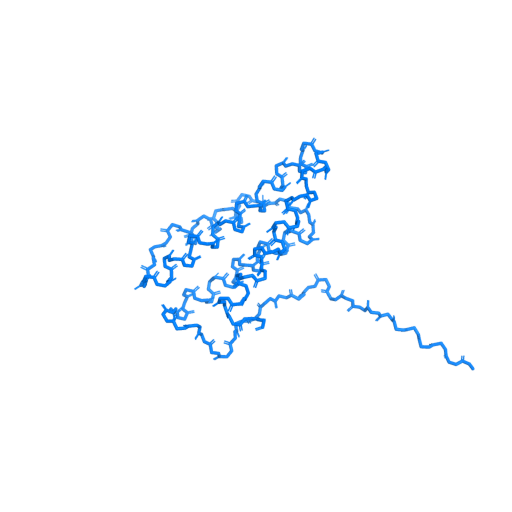AL A O 1
ATOM 944 N N . LEU A 1 116 ? -3.128 -4.535 -7.468 1.00 95.00 116 LEU A N 1
ATOM 945 C CA . LEU A 1 116 ? -2.951 -5.935 -7.851 1.00 95.00 116 LEU A CA 1
ATOM 946 C C . LEU A 1 116 ? -2.965 -6.112 -9.371 1.00 95.00 116 LEU A C 1
ATOM 948 O O . LEU A 1 116 ? -2.152 -6.870 -9.907 1.00 95.00 116 LEU A O 1
ATOM 952 N N . LYS A 1 117 ? -3.829 -5.375 -10.065 1.00 93.44 117 LYS A N 1
ATOM 953 C CA . LYS A 1 117 ? -3.914 -5.375 -11.525 1.00 93.44 117 LYS A CA 1
ATOM 954 C C . LYS A 1 117 ? -2.652 -4.805 -12.172 1.00 93.44 117 LYS A C 1
ATOM 956 O O . LYS A 1 117 ? -2.103 -5.443 -13.071 1.00 93.44 117 LYS A O 1
ATOM 961 N N . ASP A 1 118 ? -2.126 -3.690 -11.669 1.00 94.25 118 ASP A N 1
ATOM 962 C CA . ASP A 1 118 ? -0.856 -3.112 -12.136 1.00 94.25 118 ASP A CA 1
ATOM 963 C C . ASP A 1 118 ? 0.329 -4.073 -11.945 1.00 94.25 118 ASP A C 1
ATOM 965 O O . ASP A 1 118 ? 1.261 -4.121 -12.754 1.00 94.25 118 ASP A O 1
ATOM 969 N N . LEU A 1 119 ? 0.270 -4.906 -10.903 1.00 94.62 119 LEU A N 1
ATOM 970 C CA . LEU A 1 119 ? 1.274 -5.924 -10.599 1.00 94.62 119 LEU A CA 1
ATOM 971 C C . LEU A 1 119 ? 1.057 -7.265 -11.323 1.00 94.62 119 LEU A C 1
ATOM 973 O O . LEU A 1 119 ? 1.875 -8.175 -11.144 1.00 94.62 119 LEU A O 1
ATOM 977 N N . ASN A 1 120 ? 0.020 -7.396 -12.160 1.00 93.12 120 ASN A N 1
ATOM 978 C CA . ASN A 1 120 ? -0.418 -8.652 -12.789 1.00 93.12 120 ASN A CA 1
ATOM 979 C C . ASN A 1 120 ? -0.673 -9.788 -11.773 1.00 93.12 120 ASN A C 1
ATOM 981 O O . ASN A 1 120 ? -0.256 -10.930 -11.994 1.00 93.12 120 ASN A O 1
ATOM 985 N N . LEU A 1 121 ? -1.299 -9.470 -10.638 1.00 88.44 121 LEU A N 1
ATOM 986 C CA . LEU A 1 121 ? -1.626 -10.410 -9.558 1.00 88.44 121 LEU A CA 1
ATOM 987 C C . LEU A 1 121 ? -3.118 -10.786 -9.496 1.00 88.44 121 LEU A C 1
ATOM 989 O O . LEU A 1 121 ? -3.482 -11.623 -8.669 1.00 88.44 121 LEU A O 1
ATOM 993 N N . THR A 1 122 ? -3.946 -10.210 -10.370 1.00 82.38 122 THR A N 1
ATOM 994 C CA . THR A 1 122 ? -5.386 -10.478 -10.532 1.00 82.38 122 THR A CA 1
ATOM 995 C C . THR A 1 122 ? -5.752 -10.816 -11.973 1.00 82.38 122 THR A C 1
ATOM 997 O O . THR A 1 122 ? -5.010 -10.417 -12.904 1.00 82.38 122 THR A O 1
#

pLDDT: mean 89.08, std 17.51, range [32.81, 98.5]